Protein AF-A0A537YHU8-F1 (afdb_monomer_lite)

Foldseek 3Di:
DDDDDDDDPPDPADWDWDAAPVGDTDIDRPLQVLVQVLLVLLVWAWDDWDLQDSVLQKTKTKTQDPVSVVSLCVLQLPDDPDPPGVNVLAVPDPVPDDPDDDNPDAFHKDKDKDKDWDFPPPVPPDPPTPTDIGIIMMIMGGSVCSVVSSVSSNVVSVVVD

Structure (mmCIF, N/CA/C/O backbone):
data_AF-A0A537YHU8-F1
#
_entry.id   AF-A0A537YHU8-F1
#
loop_
_atom_site.group_PDB
_atom_site.id
_atom_site.type_symbol
_atom_site.label_atom_id
_atom_site.label_alt_id
_atom_site.label_comp_id
_atom_site.label_asym_id
_atom_site.label_entity_id
_atom_site.label_seq_id
_atom_site.pdbx_PDB_ins_code
_atom_site.Cartn_x
_atom_site.Cartn_y
_atom_site.Cartn_z
_atom_site.occupancy
_atom_site.B_iso_or_equiv
_atom_site.auth_seq_id
_atom_site.auth_comp_id
_atom_site.auth_asym_id
_atom_site.auth_atom_id
_atom_site.pdbx_PDB_model_num
ATOM 1 N N . MET A 1 1 ? 36.959 7.306 20.908 1.00 32.56 1 MET A N 1
ATOM 2 C CA . MET A 1 1 ? 36.884 6.469 19.691 1.00 32.56 1 MET A CA 1
ATOM 3 C C . MET A 1 1 ? 35.423 6.513 19.282 1.00 32.56 1 MET A C 1
ATOM 5 O O . MET A 1 1 ? 34.598 6.208 20.125 1.00 32.56 1 MET A O 1
ATOM 9 N N . GLY A 1 2 ? 35.127 7.135 18.140 1.00 32.41 2 GLY A N 1
ATOM 10 C CA . GLY A 1 2 ? 33.893 7.902 17.928 1.00 32.41 2 GLY A CA 1
ATOM 11 C C . GLY A 1 2 ? 32.592 7.104 17.902 1.00 32.41 2 GLY A C 1
ATOM 12 O O . GLY A 1 2 ? 32.464 6.151 17.134 1.00 32.41 2 GLY A O 1
ATOM 13 N N . ASP A 1 3 ? 31.630 7.590 18.688 1.00 34.56 3 ASP A N 1
ATOM 14 C CA . ASP A 1 3 ? 30.202 7.338 18.530 1.00 34.56 3 ASP A CA 1
ATOM 15 C C . ASP A 1 3 ? 29.781 7.714 17.108 1.00 34.56 3 ASP A C 1
ATOM 17 O O . ASP A 1 3 ? 29.819 8.882 16.714 1.00 34.56 3 ASP A O 1
ATOM 21 N N . ARG A 1 4 ? 29.392 6.714 16.315 1.00 27.56 4 ARG A N 1
ATOM 22 C CA . ARG A 1 4 ? 28.593 6.953 15.114 1.00 27.56 4 ARG A CA 1
ATOM 23 C C . ARG A 1 4 ? 27.128 6.919 15.550 1.00 27.56 4 ARG A C 1
ATOM 25 O O . ARG A 1 4 ? 26.711 5.896 16.094 1.00 27.56 4 ARG A O 1
ATOM 32 N N . PRO A 1 5 ? 26.350 7.993 15.352 1.00 32.03 5 PRO A N 1
ATOM 33 C CA . PRO A 1 5 ? 24.929 7.958 15.648 1.00 32.03 5 PRO A CA 1
ATOM 34 C C . PRO A 1 5 ? 24.252 6.988 14.675 1.00 32.03 5 PRO A C 1
ATOM 36 O O . PRO A 1 5 ? 24.401 7.096 13.458 1.00 32.03 5 PRO A O 1
ATOM 39 N N . TRP A 1 6 ? 23.543 6.012 15.234 1.00 26.08 6 TRP A N 1
ATOM 40 C CA . TRP A 1 6 ? 22.623 5.147 14.508 1.00 26.08 6 TRP A CA 1
ATOM 41 C C . TRP A 1 6 ? 21.535 6.025 13.877 1.00 26.08 6 TRP A C 1
ATOM 43 O O . TRP A 1 6 ? 20.990 6.881 14.566 1.00 26.08 6 TRP A O 1
ATOM 53 N N . CYS A 1 7 ? 21.298 5.835 12.575 1.00 28.30 7 CYS A N 1
ATOM 54 C CA . CYS A 1 7 ? 20.225 6.396 11.746 1.00 28.30 7 CYS A CA 1
ATOM 55 C C . CYS A 1 7 ? 19.531 7.655 12.290 1.00 28.30 7 CYS A C 1
ATOM 57 O O . CYS A 1 7 ? 18.607 7.585 13.099 1.00 28.30 7 CYS A O 1
ATOM 59 N N . VAL A 1 8 ? 19.915 8.818 11.765 1.00 28.62 8 VAL A N 1
ATOM 60 C CA . VAL A 1 8 ? 19.121 10.037 11.924 1.00 28.62 8 VAL A CA 1
ATOM 61 C C . VAL A 1 8 ? 17.809 9.849 11.142 1.00 28.62 8 VAL A C 1
ATO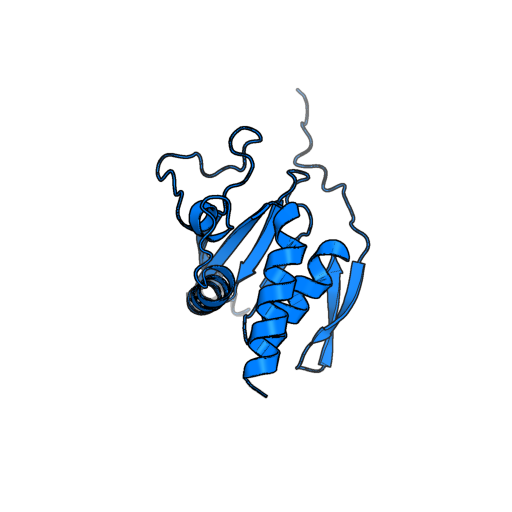M 63 O O . VAL A 1 8 ? 17.783 10.032 9.929 1.00 28.62 8 VAL A O 1
ATOM 66 N N . MET A 1 9 ? 16.722 9.460 11.822 1.00 36.69 9 MET A N 1
ATOM 67 C CA . MET A 1 9 ? 15.351 9.590 11.310 1.00 36.69 9 MET A CA 1
ATOM 68 C C . MET A 1 9 ? 15.065 11.083 11.096 1.00 36.69 9 MET A C 1
ATOM 70 O O . MET A 1 9 ? 14.754 11.780 12.058 1.00 36.69 9 MET A O 1
ATOM 74 N N . ASN A 1 10 ? 15.239 11.604 9.879 1.00 38.06 10 ASN A N 1
ATOM 75 C CA . ASN A 1 10 ? 15.107 13.046 9.626 1.00 38.06 10 ASN A CA 1
ATOM 76 C C . ASN A 1 10 ? 14.403 13.415 8.319 1.00 38.06 10 ASN A C 1
ATOM 78 O O . ASN A 1 10 ? 14.694 14.461 7.745 1.00 38.06 10 ASN A O 1
ATOM 82 N N . GLN A 1 11 ? 13.431 12.625 7.876 1.00 52.72 11 GLN A N 1
ATOM 83 C CA . GL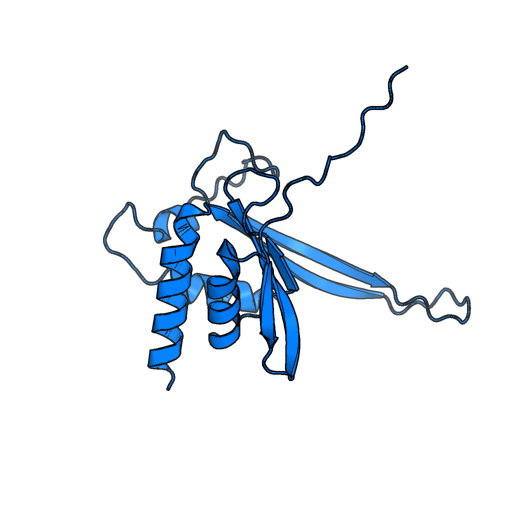N A 1 11 ? 12.384 13.176 7.021 1.00 52.72 11 GLN A CA 1
ATOM 84 C C . GLN A 1 11 ? 11.043 12.912 7.694 1.00 52.72 11 GLN A C 1
ATOM 86 O O . GLN A 1 11 ? 10.502 11.816 7.656 1.00 52.72 11 GLN A O 1
ATOM 91 N N . ARG A 1 12 ? 10.560 13.923 8.427 1.00 63.69 12 ARG A N 1
ATOM 92 C CA . ARG A 1 12 ? 9.142 13.992 8.775 1.00 63.69 12 ARG A CA 1
ATOM 93 C C . ARG A 1 12 ? 8.429 14.442 7.512 1.00 63.69 12 ARG A C 1
ATOM 95 O O . ARG A 1 12 ? 8.504 15.619 7.160 1.00 63.69 12 ARG A O 1
ATOM 102 N N . HIS A 1 13 ? 7.801 13.500 6.832 1.00 73.62 13 HIS A N 1
ATOM 103 C CA . HIS A 1 13 ? 6.886 13.790 5.744 1.00 73.62 13 HIS A CA 1
ATOM 104 C C . HIS A 1 13 ? 5.680 14.578 6.281 1.00 73.62 13 HIS A C 1
ATOM 106 O O . HIS A 1 13 ? 5.305 14.402 7.448 1.00 73.62 13 HIS A O 1
ATOM 112 N N . PRO A 1 14 ? 5.078 15.485 5.492 1.00 87.56 14 PRO A N 1
ATOM 113 C CA . PRO A 1 14 ? 3.767 16.028 5.819 1.00 87.56 14 PRO A CA 1
ATOM 114 C C . PRO A 1 14 ? 2.781 14.878 6.031 1.00 87.56 14 PRO A C 1
ATOM 116 O O . PRO A 1 14 ? 2.746 13.948 5.229 1.00 87.56 14 PRO A O 1
ATOM 119 N N . THR A 1 15 ? 1.984 14.939 7.096 1.00 89.12 15 THR A N 1
ATOM 120 C CA . THR A 1 15 ? 0.981 13.914 7.389 1.00 89.12 15 THR A CA 1
ATOM 121 C C . THR A 1 15 ? -0.426 14.400 7.065 1.00 89.12 15 THR A C 1
ATOM 123 O O . THR A 1 15 ? -0.738 15.592 7.125 1.00 89.12 15 THR A O 1
ATOM 126 N N . ARG A 1 16 ? -1.300 13.451 6.733 1.00 89.06 16 ARG A N 1
ATOM 127 C CA . ARG A 1 16 ? -2.743 13.627 6.591 1.00 89.06 16 ARG A CA 1
ATOM 128 C C . ARG A 1 16 ? -3.442 12.722 7.596 1.00 89.06 16 ARG A C 1
ATOM 130 O O . ARG A 1 16 ? -3.207 11.516 7.614 1.00 89.06 16 ARG A O 1
ATOM 137 N N . THR A 1 17 ? -4.333 13.296 8.396 1.00 91.25 17 THR A N 1
ATOM 138 C CA . THR A 1 17 ? -5.231 12.522 9.258 1.00 91.25 17 THR A CA 1
ATOM 139 C C . THR A 1 17 ? -6.401 11.991 8.438 1.00 91.25 17 THR A C 1
ATOM 141 O O . THR A 1 17 ? -7.046 12.740 7.698 1.00 91.25 17 THR A O 1
ATOM 144 N N . VAL A 1 18 ? -6.677 10.700 8.571 1.00 86.75 18 VAL A N 1
ATOM 145 C CA . VAL A 1 18 ? -7.825 10.013 7.970 1.00 86.75 18 VAL A CA 1
ATOM 146 C C . VAL A 1 18 ? -8.575 9.233 9.045 1.00 86.75 18 VAL A C 1
ATOM 148 O O . VAL A 1 18 ? -8.022 8.941 10.103 1.00 86.75 18 VAL A O 1
ATOM 151 N N . THR A 1 19 ? -9.831 8.887 8.781 1.00 86.12 19 THR A N 1
ATOM 152 C CA . THR A 1 19 ? -10.621 8.021 9.661 1.00 86.12 19 THR A CA 1
ATOM 153 C C . THR A 1 19 ? -10.752 6.646 9.018 1.00 86.12 19 THR A C 1
ATOM 155 O O . THR A 1 19 ? -11.180 6.555 7.869 1.00 86.12 19 THR A O 1
ATOM 158 N N . ASP A 1 20 ? -10.378 5.587 9.736 1.00 82.25 20 ASP A N 1
ATOM 159 C CA . ASP A 1 20 ? -10.529 4.212 9.251 1.00 82.25 20 ASP A CA 1
ATOM 160 C C . ASP A 1 20 ? -11.998 3.735 9.306 1.00 82.25 20 ASP A C 1
ATOM 162 O O . ASP A 1 20 ? -12.875 4.380 9.889 1.00 82.25 20 ASP A O 1
ATOM 166 N N . ALA A 1 21 ? -12.283 2.558 8.740 1.00 76.06 21 ALA A N 1
ATOM 167 C CA . ALA A 1 21 ? -13.630 1.972 8.738 1.00 76.06 21 ALA A CA 1
ATOM 168 C C . ALA A 1 21 ? -14.192 1.669 10.146 1.00 76.06 21 ALA A C 1
ATOM 170 O O . ALA A 1 21 ? -15.385 1.404 10.302 1.00 76.06 21 ALA A O 1
ATOM 171 N N . ARG A 1 22 ? -13.344 1.682 11.182 1.00 77.75 22 ARG A N 1
ATOM 172 C CA . ARG A 1 22 ? -13.717 1.460 12.584 1.00 77.75 22 ARG A CA 1
ATOM 173 C C . ARG A 1 22 ? -13.919 2.778 13.342 1.00 77.75 22 ARG A C 1
ATOM 175 O O . ARG A 1 22 ? -14.301 2.734 14.512 1.00 77.75 22 ARG A O 1
ATOM 182 N N . GLY A 1 23 ? -13.707 3.924 12.694 1.00 81.06 23 GLY A N 1
ATOM 183 C CA . GLY A 1 23 ? -13.868 5.253 13.275 1.00 81.06 23 GLY A CA 1
ATOM 184 C C . GLY A 1 23 ? -12.636 5.781 14.012 1.00 81.06 23 GLY A C 1
ATOM 185 O O . GLY A 1 23 ? -12.764 6.760 14.744 1.00 81.06 23 GLY A O 1
ATOM 186 N N . TYR A 1 24 ? -11.464 5.156 13.865 1.00 82.19 24 TYR A N 1
ATOM 187 C CA . TYR A 1 24 ? -10.224 5.644 14.473 1.00 82.19 24 TYR A CA 1
ATOM 188 C C . TYR A 1 24 ? -9.525 6.655 13.569 1.00 82.19 24 TYR A C 1
ATOM 190 O O . TYR A 1 24 ? -9.447 6.467 12.357 1.00 82.19 24 TYR A O 1
ATOM 198 N N . GLU A 1 25 ? -8.978 7.709 14.173 1.00 87.44 25 GLU A N 1
ATOM 199 C CA . GLU A 1 25 ? -8.088 8.640 13.484 1.00 87.44 25 GLU A CA 1
ATOM 200 C C . GLU A 1 25 ? -6.699 8.017 13.313 1.00 87.44 25 GLU A C 1
ATOM 202 O O . GLU A 1 25 ? -6.101 7.518 14.269 1.00 87.44 25 GLU A O 1
ATOM 207 N N . VAL A 1 26 ? -6.193 8.055 12.084 1.00 86.94 26 VAL A N 1
ATOM 208 C CA . VAL A 1 26 ? -4.883 7.534 11.690 1.00 86.94 26 VAL A CA 1
ATOM 209 C C . VAL A 1 26 ? -4.129 8.639 10.958 1.00 86.94 26 VAL A C 1
ATOM 211 O O . VAL A 1 26 ? -4.677 9.280 10.063 1.00 86.94 26 VAL A O 1
ATOM 214 N N . GLU A 1 27 ? -2.872 8.871 11.328 1.00 90.88 27 GLU A N 1
ATOM 215 C CA . GLU A 1 27 ? -1.975 9.771 10.599 1.00 90.88 27 GLU A CA 1
ATOM 216 C C . GLU A 1 27 ? -1.180 8.982 9.555 1.00 90.88 27 GLU A C 1
ATOM 218 O O . GLU A 1 27 ? -0.529 7.991 9.886 1.00 90.88 27 GLU A O 1
ATOM 223 N N . LEU A 1 28 ? -1.230 9.426 8.300 1.00 88.25 28 LEU A N 1
ATOM 224 C CA . LEU A 1 28 ? -0.519 8.823 7.171 1.00 88.25 28 LEU A CA 1
ATOM 225 C C . LEU A 1 28 ? 0.397 9.852 6.511 1.00 88.25 28 LEU A C 1
ATOM 227 O O . LEU A 1 28 ? 0.049 11.031 6.471 1.00 88.25 28 LEU A O 1
ATOM 231 N N . ASP A 1 29 ? 1.517 9.413 5.935 1.00 92.25 29 ASP A N 1
ATOM 232 C CA . ASP A 1 29 ? 2.333 10.262 5.057 1.00 92.25 29 ASP A CA 1
ATOM 233 C C . ASP A 1 29 ? 1.474 10.740 3.871 1.00 92.25 29 ASP A C 1
ATOM 235 O O . ASP A 1 29 ? 0.778 9.949 3.225 1.00 92.25 29 ASP A O 1
ATOM 239 N N . GLN A 1 30 ? 1.478 12.045 3.593 1.00 92.19 30 GLN A N 1
ATOM 240 C CA . GLN A 1 30 ? 0.551 12.663 2.644 1.00 92.19 30 GLN A CA 1
ATOM 241 C C . GLN A 1 30 ? 0.679 12.078 1.229 1.00 92.19 30 GLN A C 1
ATOM 243 O O . GLN A 1 30 ? -0.341 11.908 0.562 1.00 92.19 30 GLN A O 1
ATOM 248 N N . GLY A 1 31 ? 1.891 11.759 0.772 1.00 90.56 31 GLY A N 1
ATOM 249 C CA . GLY A 1 31 ? 2.163 11.232 -0.564 1.00 90.56 31 GLY A CA 1
ATOM 250 C C . GLY A 1 31 ? 1.771 9.768 -0.764 1.00 90.56 31 GLY A C 1
ATOM 251 O O . GLY A 1 31 ? 1.629 9.342 -1.908 1.00 90.56 31 GLY A O 1
ATOM 252 N N . ILE A 1 32 ? 1.541 9.007 0.313 1.00 92.56 32 ILE A N 1
ATOM 253 C CA . ILE A 1 32 ? 1.064 7.613 0.245 1.00 92.56 32 ILE A CA 1
ATOM 254 C C . ILE A 1 32 ? -0.370 7.445 0.773 1.00 92.56 32 ILE A C 1
ATOM 256 O O . ILE A 1 32 ? -0.949 6.368 0.652 1.00 92.56 32 ILE A O 1
ATOM 260 N N . ALA A 1 33 ? -0.970 8.495 1.341 1.00 93.44 33 ALA A N 1
ATOM 261 C CA . ALA A 1 33 ? -2.279 8.417 1.984 1.00 93.44 33 ALA A CA 1
ATOM 262 C C . ALA A 1 33 ? -3.377 7.883 1.048 1.00 93.44 33 ALA A C 1
ATOM 264 O O . ALA A 1 33 ? -4.112 6.980 1.438 1.00 93.44 33 ALA A O 1
ATOM 265 N N . ASP A 1 34 ? -3.466 8.384 -0.188 1.00 94.94 34 ASP A N 1
ATOM 266 C CA . ASP A 1 34 ? -4.499 7.941 -1.137 1.00 94.94 34 ASP A CA 1
ATOM 267 C C . ASP A 1 34 ? -4.309 6.474 -1.557 1.00 94.94 34 ASP A C 1
ATOM 269 O O . ASP A 1 34 ? -5.287 5.744 -1.700 1.00 94.94 34 ASP A O 1
ATOM 273 N N . LEU A 1 35 ? -3.061 6.002 -1.652 1.00 94.69 35 LEU A N 1
ATOM 274 C CA . LEU A 1 35 ? -2.767 4.588 -1.879 1.00 94.69 35 LEU A CA 1
ATOM 275 C C . LEU A 1 35 ? -3.246 3.716 -0.713 1.00 94.69 35 LEU A C 1
ATOM 277 O O . LEU A 1 35 ? -3.821 2.649 -0.928 1.00 94.69 35 LEU A O 1
ATOM 281 N N . VAL A 1 36 ? -2.987 4.144 0.525 1.00 94.44 36 VAL A N 1
ATOM 282 C CA . VAL A 1 36 ? -3.397 3.401 1.724 1.00 94.44 36 VAL A CA 1
ATOM 283 C C . VAL A 1 36 ? -4.921 3.332 1.817 1.00 94.44 36 VAL A C 1
ATOM 285 O O . VAL A 1 36 ? -5.460 2.263 2.096 1.00 94.44 36 VAL A O 1
ATOM 288 N N . LEU A 1 37 ? -5.615 4.433 1.520 1.00 93.38 37 LEU A N 1
ATOM 289 C CA . LEU A 1 37 ? -7.077 4.457 1.456 1.00 93.38 37 LEU A CA 1
ATOM 290 C C . LEU A 1 37 ? -7.606 3.515 0.365 1.00 93.38 37 LEU A C 1
ATOM 292 O O . LEU A 1 37 ? -8.466 2.687 0.649 1.00 93.38 37 LEU A O 1
ATOM 296 N N . ALA A 1 38 ? -7.028 3.553 -0.840 1.00 93.19 38 ALA A N 1
ATOM 297 C CA . ALA A 1 38 ? -7.412 2.652 -1.927 1.00 93.19 38 ALA A CA 1
ATOM 298 C C . ALA A 1 38 ? -7.158 1.170 -1.585 1.00 93.19 38 ALA A C 1
ATOM 300 O O . ALA A 1 38 ? -7.933 0.296 -1.975 1.00 93.19 38 ALA A O 1
ATOM 301 N N . CYS A 1 39 ? -6.104 0.865 -0.816 1.00 93.19 39 CYS A N 1
ATOM 302 C CA . CYS A 1 39 ? -5.903 -0.473 -0.255 1.00 93.19 39 CYS A CA 1
ATOM 303 C C . CYS A 1 39 ? -7.065 -0.867 0.668 1.00 93.19 39 CYS A C 1
ATOM 305 O O . CYS A 1 39 ? -7.617 -1.957 0.519 1.00 93.19 39 CYS A O 1
ATOM 307 N N . TRP A 1 40 ? -7.453 0.002 1.603 1.00 93.31 40 TRP A N 1
ATOM 308 C CA . TRP A 1 40 ? -8.536 -0.286 2.548 1.00 93.31 40 TRP A CA 1
ATOM 309 C C . TRP A 1 40 ? -9.877 -0.502 1.845 1.00 93.31 40 TRP A C 1
ATOM 311 O O . TRP A 1 40 ? -10.567 -1.474 2.159 1.00 93.31 40 TRP A O 1
ATOM 321 N N . ASP A 1 41 ? -10.200 0.325 0.850 1.00 91.12 41 ASP A N 1
ATOM 322 C CA . ASP A 1 41 ? -11.413 0.181 0.034 1.00 91.12 41 ASP A CA 1
ATOM 323 C C . ASP A 1 41 ? -11.423 -1.140 -0.758 1.00 91.12 41 ASP A C 1
ATOM 325 O O . ASP A 1 41 ? -12.474 -1.745 -0.976 1.00 91.12 41 ASP A O 1
ATOM 329 N N . ALA A 1 42 ? -10.245 -1.648 -1.132 1.00 88.88 42 ALA A N 1
ATOM 330 C CA . ALA A 1 42 ? -10.071 -2.938 -1.797 1.00 88.88 42 ALA A CA 1
ATOM 331 C C . ALA A 1 42 ? -10.007 -4.151 -0.837 1.00 88.88 42 ALA A C 1
ATOM 333 O O . ALA A 1 42 ? -9.703 -5.262 -1.290 1.00 88.88 42 ALA A O 1
ATOM 334 N N . ASP A 1 43 ? -10.293 -3.969 0.461 1.00 91.38 43 ASP A N 1
ATOM 335 C CA . ASP A 1 43 ? -10.137 -4.973 1.530 1.00 91.38 43 ASP A CA 1
ATOM 336 C C . ASP A 1 43 ? -8.689 -5.500 1.641 1.00 91.38 43 ASP A C 1
ATOM 338 O O . ASP A 1 43 ? -8.437 -6.691 1.839 1.00 91.38 43 ASP A O 1
ATOM 342 N N . ILE A 1 44 ? -7.706 -4.613 1.472 1.00 93.00 44 ILE A N 1
ATOM 343 C CA . ILE A 1 44 ? -6.277 -4.890 1.659 1.00 93.00 44 ILE A CA 1
ATOM 344 C C . ILE A 1 44 ? -5.828 -4.205 2.946 1.00 93.00 44 ILE A C 1
ATOM 346 O O . ILE A 1 44 ? -5.791 -2.978 3.054 1.00 93.00 44 ILE A O 1
ATOM 350 N N . ARG A 1 45 ? -5.465 -5.007 3.947 1.00 91.88 45 ARG A N 1
ATOM 351 C CA . ARG A 1 45 ? -5.114 -4.495 5.278 1.00 91.88 45 ARG A CA 1
ATOM 352 C C . ARG A 1 45 ? -3.642 -4.104 5.352 1.00 91.88 45 ARG A C 1
ATOM 354 O O . ARG A 1 45 ? -2.760 -4.954 5.205 1.00 91.88 45 ARG A O 1
ATOM 361 N N . THR A 1 46 ? -3.389 -2.840 5.670 1.00 92.19 46 THR A N 1
ATOM 362 C CA . THR A 1 46 ? -2.051 -2.295 5.938 1.00 92.19 46 THR A CA 1
ATOM 363 C C . THR A 1 46 ? -1.822 -2.143 7.448 1.00 92.19 46 THR A C 1
ATOM 365 O O . THR A 1 46 ? -2.748 -1.867 8.207 1.00 92.19 46 THR A O 1
ATOM 368 N N . LEU A 1 47 ? -0.588 -2.375 7.898 1.00 88.69 47 LEU A N 1
ATOM 369 C CA . LEU A 1 47 ? -0.158 -2.277 9.299 1.00 88.69 47 LEU A CA 1
ATOM 370 C C . LEU A 1 47 ? 0.816 -1.118 9.523 1.00 88.69 47 LEU A C 1
ATOM 372 O O . LEU A 1 47 ? 0.762 -0.453 10.552 1.00 88.69 47 LEU A O 1
ATOM 376 N N . GLN A 1 48 ? 1.729 -0.906 8.575 1.00 87.94 48 GLN A N 1
ATOM 377 C CA . GLN A 1 48 ? 2.696 0.190 8.562 1.00 87.94 48 GLN A CA 1
ATOM 378 C C . GLN A 1 48 ? 2.900 0.645 7.119 1.00 87.94 48 GLN A C 1
ATOM 380 O O . GLN A 1 48 ? 2.773 -0.159 6.193 1.00 87.94 48 GLN A O 1
ATOM 385 N N . CYS A 1 49 ? 3.218 1.919 6.928 1.00 89.38 49 CYS A N 1
ATOM 386 C CA . CYS A 1 49 ? 3.498 2.482 5.615 1.00 89.38 49 CYS A CA 1
ATOM 387 C C . CYS A 1 49 ? 4.478 3.655 5.713 1.00 89.38 49 CYS A C 1
ATOM 389 O O . CYS A 1 49 ? 4.542 4.315 6.750 1.00 89.38 49 CYS A O 1
ATOM 391 N N . CYS A 1 50 ? 5.220 3.918 4.639 1.00 89.69 50 CYS A N 1
ATOM 392 C CA . CYS A 1 50 ? 6.083 5.091 4.500 1.00 89.69 50 CYS A CA 1
ATOM 393 C C . CYS A 1 50 ? 6.139 5.528 3.031 1.00 89.69 50 CYS A C 1
ATOM 395 O O . CYS A 1 50 ? 6.246 4.669 2.150 1.00 89.69 50 CYS A O 1
ATOM 397 N N . GLU A 1 51 ? 6.062 6.838 2.771 1.00 87.81 51 GLU A N 1
ATOM 398 C CA . GLU A 1 51 ? 6.117 7.368 1.398 1.00 87.81 51 GLU A CA 1
ATOM 399 C C . GLU A 1 51 ? 7.521 7.336 0.783 1.00 87.81 51 GLU A C 1
ATOM 401 O O . GLU A 1 51 ? 7.635 7.190 -0.427 1.00 87.81 51 GLU A O 1
ATOM 406 N N . ASP A 1 52 ? 8.578 7.431 1.593 1.00 84.38 52 ASP A N 1
ATOM 407 C CA . ASP A 1 52 ? 9.967 7.359 1.133 1.00 84.38 52 ASP A CA 1
ATOM 408 C C . ASP A 1 52 ? 10.833 6.595 2.141 1.00 84.38 52 ASP A C 1
ATOM 410 O O . ASP A 1 52 ? 11.451 7.143 3.062 1.00 84.38 52 ASP A O 1
ATOM 414 N N . TYR A 1 53 ? 10.841 5.276 1.983 1.00 78.69 53 TYR A N 1
ATOM 415 C CA . TYR A 1 53 ? 11.529 4.355 2.866 1.00 78.69 53 TYR A CA 1
ATOM 416 C C . TYR A 1 53 ? 13.044 4.602 2.834 1.00 78.69 53 TYR A C 1
ATOM 418 O O . TYR A 1 53 ? 13.736 4.274 1.872 1.00 78.69 53 TYR A O 1
ATOM 426 N N . HIS A 1 54 ? 13.553 5.194 3.919 1.00 74.31 54 HIS A N 1
ATOM 427 C CA . HIS A 1 54 ? 14.952 5.609 4.112 1.00 74.31 54 HIS A CA 1
ATOM 428 C C . HIS A 1 54 ? 15.484 6.646 3.108 1.00 74.31 54 HIS A C 1
ATOM 430 O O . HIS A 1 54 ? 16.701 6.776 2.971 1.00 74.31 54 HIS A O 1
ATOM 436 N N . GLY A 1 55 ? 14.617 7.413 2.438 1.00 75.19 55 GLY A N 1
ATOM 437 C CA . GLY A 1 55 ? 15.067 8.412 1.460 1.00 75.19 55 GLY A CA 1
ATOM 438 C C . GLY A 1 55 ? 15.570 7.799 0.148 1.00 75.19 55 GLY A C 1
ATOM 439 O O . GLY A 1 55 ? 16.473 8.351 -0.486 1.00 75.19 55 GLY A O 1
ATOM 440 N N . LEU A 1 56 ? 15.088 6.602 -0.197 1.00 77.62 56 LEU A N 1
ATOM 441 C CA . LEU A 1 56 ? 15.584 5.793 -1.313 1.00 77.62 56 LEU A CA 1
ATOM 442 C C . LEU A 1 56 ? 14.712 5.902 -2.570 1.00 77.62 56 LEU A C 1
ATOM 444 O O . LEU A 1 56 ? 15.043 5.286 -3.582 1.00 77.62 56 LEU A O 1
ATOM 448 N N . GLY A 1 57 ? 13.619 6.667 -2.530 1.00 84.81 57 GLY A N 1
ATOM 449 C CA . GLY A 1 57 ? 12.651 6.747 -3.624 1.00 84.81 57 GLY A CA 1
ATOM 450 C C . GLY A 1 57 ? 11.756 5.511 -3.712 1.00 84.81 57 GLY A C 1
ATOM 451 O O . GLY A 1 57 ? 11.295 5.162 -4.799 1.00 84.81 57 GLY A O 1
ATOM 452 N N . TYR A 1 58 ? 11.513 4.847 -2.577 1.00 87.38 58 TYR A N 1
ATOM 453 C CA . TYR A 1 58 ? 10.657 3.664 -2.484 1.00 87.38 58 TYR A CA 1
ATOM 454 C C . TYR A 1 58 ? 9.503 3.889 -1.512 1.00 87.38 58 TYR A C 1
ATOM 456 O O . TYR A 1 58 ? 9.717 4.235 -0.353 1.00 87.38 58 TYR A O 1
ATOM 464 N N . ALA A 1 59 ? 8.289 3.611 -1.968 1.00 90.75 59 ALA A N 1
ATOM 465 C CA . ALA A 1 59 ? 7.148 3.411 -1.097 1.00 90.75 59 ALA A CA 1
ATOM 466 C C . ALA A 1 59 ? 7.305 2.081 -0.352 1.00 90.75 59 ALA A C 1
ATOM 468 O O . ALA A 1 59 ? 7.778 1.089 -0.917 1.00 90.75 59 ALA A O 1
ATOM 469 N N . TRP A 1 60 ? 6.873 2.046 0.905 1.00 92.06 60 TRP A N 1
ATOM 470 C CA . TRP A 1 60 ? 6.892 0.839 1.725 1.00 92.06 60 TRP A CA 1
ATOM 471 C C . TRP A 1 60 ? 5.533 0.597 2.369 1.00 92.06 60 TRP A C 1
ATOM 473 O O . TRP A 1 60 ? 4.954 1.506 2.963 1.00 92.06 60 TRP A O 1
ATOM 483 N N . LEU A 1 61 ? 5.045 -0.640 2.273 1.00 92.69 61 LEU A N 1
ATOM 484 C CA . LEU A 1 61 ? 3.828 -1.122 2.918 1.00 92.69 61 LEU A CA 1
ATOM 485 C C . LEU A 1 61 ? 4.129 -2.401 3.700 1.00 92.69 61 LEU A C 1
ATOM 487 O O . LEU A 1 61 ? 4.749 -3.328 3.185 1.00 92.69 61 LEU A O 1
ATOM 491 N N . VAL A 1 62 ? 3.611 -2.500 4.919 1.00 91.88 62 VAL A N 1
ATOM 492 C CA . VAL A 1 62 ? 3.507 -3.763 5.654 1.00 91.88 62 VAL A CA 1
ATOM 493 C C . VAL A 1 62 ? 2.057 -4.212 5.612 1.00 91.88 62 VAL A C 1
ATOM 495 O O . VAL A 1 62 ? 1.183 -3.539 6.151 1.00 91.88 62 VAL A O 1
ATOM 498 N N . LEU A 1 63 ? 1.796 -5.350 4.981 1.00 92.94 63 LEU A N 1
ATOM 499 C CA . LEU A 1 63 ? 0.474 -5.946 4.841 1.00 92.94 63 LEU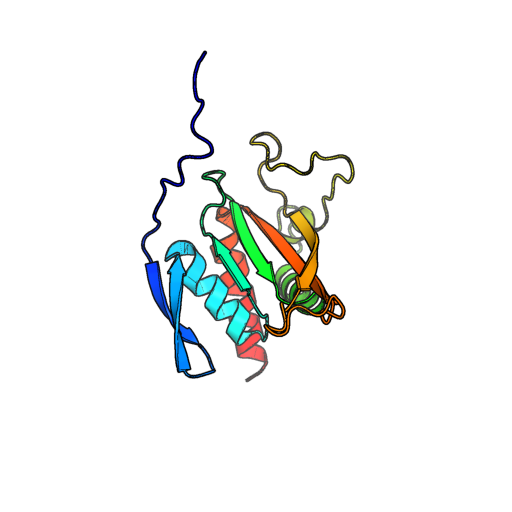 A CA 1
ATOM 500 C C . LEU A 1 63 ? 0.219 -6.973 5.942 1.00 92.94 63 LEU A C 1
ATOM 502 O O . LEU A 1 63 ? 1.121 -7.713 6.347 1.00 92.94 63 LEU A O 1
ATOM 506 N N . ALA A 1 64 ? -1.029 -7.044 6.402 1.00 90.62 64 ALA A N 1
ATOM 507 C CA . ALA A 1 64 ? -1.402 -7.864 7.550 1.00 90.62 64 ALA A CA 1
ATOM 508 C C . ALA A 1 64 ? -1.334 -9.377 7.294 1.00 90.62 64 ALA A C 1
ATOM 510 O O . ALA A 1 64 ? -1.225 -10.143 8.250 1.00 90.62 64 ALA A O 1
ATOM 511 N N . ALA A 1 65 ? -1.428 -9.822 6.037 1.00 90.06 65 ALA A N 1
ATOM 512 C CA . ALA A 1 65 ? -1.316 -11.229 5.671 1.00 90.06 65 ALA A CA 1
ATOM 513 C C . ALA A 1 65 ? -0.841 -11.432 4.218 1.00 90.06 65 ALA A C 1
ATOM 515 O O . ALA A 1 65 ? -1.045 -10.566 3.368 1.00 90.06 65 ALA A O 1
ATOM 516 N N . PRO A 1 66 ? -0.317 -12.624 3.871 1.00 91.38 66 PRO A N 1
ATOM 517 C CA . PRO A 1 66 ? -0.018 -12.988 2.481 1.00 91.38 66 PRO A CA 1
ATOM 518 C C . PRO A 1 66 ? -1.210 -12.881 1.519 1.00 91.38 66 PRO A C 1
ATOM 520 O O . PRO A 1 66 ? -1.030 -12.594 0.339 1.00 91.38 66 PRO A O 1
ATOM 523 N N . ALA A 1 67 ? -2.435 -13.072 2.016 1.00 92.50 67 ALA A N 1
ATOM 524 C CA . ALA A 1 67 ? -3.647 -12.895 1.218 1.00 92.50 67 ALA A CA 1
ATOM 525 C C . ALA A 1 67 ? -3.853 -11.436 0.767 1.00 92.50 67 ALA A C 1
ATOM 527 O O . ALA A 1 67 ? -4.348 -11.207 -0.334 1.00 92.50 67 ALA A O 1
ATOM 528 N N . ASP A 1 68 ? -3.440 -10.462 1.585 1.00 93.44 68 ASP A N 1
ATOM 529 C CA . ASP A 1 68 ? -3.496 -9.038 1.246 1.00 93.44 68 ASP A CA 1
ATOM 530 C C . ASP A 1 68 ? -2.509 -8.721 0.098 1.00 93.44 68 ASP A C 1
ATOM 532 O O . ASP A 1 68 ? -2.871 -8.011 -0.840 1.00 93.44 68 ASP A O 1
ATOM 536 N N . LEU A 1 69 ? -1.311 -9.334 0.091 1.00 92.38 69 LEU A N 1
ATOM 537 C CA . LEU A 1 69 ? -0.372 -9.235 -1.040 1.00 92.38 69 LEU A CA 1
ATOM 538 C C . LEU A 1 69 ? -0.975 -9.823 -2.320 1.00 92.38 69 LEU A C 1
ATOM 540 O O . LEU A 1 69 ? -0.901 -9.202 -3.375 1.00 92.38 69 LEU A O 1
ATOM 544 N N . ALA A 1 70 ? -1.576 -11.012 -2.242 1.00 91.12 70 ALA A N 1
ATOM 545 C CA . ALA A 1 70 ? -2.169 -11.652 -3.414 1.00 91.12 70 ALA A CA 1
ATOM 546 C C . ALA A 1 70 ? -3.271 -10.785 -4.050 1.00 91.12 70 ALA A C 1
ATOM 548 O O . ALA A 1 70 ? -3.348 -10.695 -5.273 1.00 91.12 70 ALA A O 1
ATOM 549 N N . ARG A 1 71 ? -4.090 -10.110 -3.230 1.00 91.56 71 ARG A N 1
ATOM 550 C CA . ARG A 1 71 ? -5.108 -9.154 -3.697 1.00 91.56 71 ARG A CA 1
ATOM 551 C C . ARG A 1 71 ? -4.483 -7.937 -4.368 1.00 91.56 71 ARG A C 1
ATOM 553 O O . ARG A 1 71 ? -4.922 -7.575 -5.455 1.00 91.56 71 ARG A O 1
ATOM 560 N N . LEU A 1 72 ? -3.457 -7.348 -3.749 1.00 91.25 72 LEU A N 1
ATOM 561 C CA . LEU A 1 72 ? -2.717 -6.227 -4.329 1.00 91.25 72 LEU A CA 1
ATOM 562 C C . LEU A 1 72 ? -2.170 -6.608 -5.708 1.00 91.25 72 LEU A C 1
ATOM 564 O O . LEU A 1 72 ? -2.472 -5.941 -6.694 1.00 91.25 72 LEU A O 1
ATOM 568 N N . LEU A 1 73 ? -1.436 -7.722 -5.784 1.00 89.19 73 LEU A N 1
ATOM 569 C CA . LEU A 1 73 ? -0.842 -8.212 -7.025 1.00 89.19 73 LEU A CA 1
ATOM 570 C C . LEU A 1 73 ? -1.895 -8.516 -8.084 1.00 89.19 73 LEU A C 1
ATOM 572 O O . LEU A 1 73 ? -1.693 -8.146 -9.231 1.00 89.19 73 LEU A O 1
ATOM 576 N N . ALA A 1 74 ? -3.027 -9.126 -7.730 1.00 87.44 74 ALA A N 1
ATOM 577 C CA . ALA A 1 74 ? -4.097 -9.399 -8.689 1.00 87.44 74 ALA A CA 1
ATOM 578 C C . ALA A 1 74 ? -4.627 -8.121 -9.362 1.00 87.44 74 ALA A C 1
ATOM 580 O O . ALA A 1 74 ? -4.905 -8.138 -10.556 1.00 87.44 74 ALA A O 1
ATOM 581 N N . VAL A 1 75 ? -4.722 -7.014 -8.618 1.00 84.75 75 VAL A N 1
ATOM 582 C CA . VAL A 1 75 ? -5.164 -5.718 -9.154 1.00 84.75 75 VAL A CA 1
ATOM 583 C C . VAL A 1 75 ? -4.084 -5.073 -10.024 1.00 84.75 75 VAL A C 1
ATOM 585 O O . VAL A 1 75 ? -4.369 -4.579 -11.114 1.00 84.75 75 VAL A O 1
ATOM 588 N N . VAL A 1 76 ? -2.830 -5.081 -9.566 1.00 82.94 76 VAL A N 1
ATOM 589 C CA . VAL A 1 76 ? -1.751 -4.368 -10.268 1.00 82.94 76 VAL A CA 1
ATOM 590 C C . VAL A 1 76 ? -1.143 -5.154 -11.434 1.00 82.94 76 VAL A C 1
ATOM 592 O O . VAL A 1 76 ? -0.505 -4.561 -12.299 1.00 82.94 76 VAL A O 1
ATOM 595 N N . SER A 1 77 ? -1.343 -6.476 -11.474 1.00 77.44 77 SER A N 1
ATOM 596 C CA . SER A 1 77 ? -0.844 -7.373 -12.528 1.00 77.44 77 SER A CA 1
ATOM 597 C C . SER A 1 77 ? -1.852 -7.638 -13.647 1.00 77.44 77 SER A C 1
ATOM 599 O O . SER A 1 77 ? -1.557 -8.427 -14.545 1.00 77.44 77 SER A O 1
ATOM 601 N N . GLU A 1 78 ? -3.032 -7.005 -13.625 1.00 69.88 78 GLU A N 1
ATOM 602 C CA . GLU A 1 78 ? -3.997 -7.156 -14.714 1.00 69.88 78 GLU A CA 1
ATOM 603 C C . GLU A 1 78 ? -3.357 -6.716 -16.041 1.00 69.88 78 GLU A C 1
ATOM 605 O O . GLU A 1 78 ? -2.876 -5.584 -16.169 1.00 69.88 78 GLU A O 1
ATOM 610 N N . HIS A 1 79 ? -3.315 -7.679 -16.971 1.00 56.34 79 HIS A N 1
ATOM 611 C CA . HIS A 1 79 ? -2.436 -7.736 -18.137 1.00 56.34 79 HIS A CA 1
ATOM 612 C C . HIS A 1 79 ? -2.439 -6.442 -18.952 1.00 56.34 79 HIS A C 1
ATOM 614 O O . HIS A 1 79 ? -3.476 -6.007 -19.453 1.00 56.34 79 HIS A O 1
ATOM 620 N N . ASP A 1 80 ? -1.249 -5.877 -19.125 1.00 60.38 80 ASP A N 1
ATOM 621 C CA . ASP A 1 80 ? -0.990 -4.745 -20.001 1.00 60.38 80 ASP A CA 1
ATOM 622 C C . ASP A 1 80 ? -0.156 -5.247 -21.195 1.00 60.38 80 ASP A C 1
ATOM 624 O O . ASP A 1 80 ? 0.834 -5.955 -20.978 1.00 60.38 80 ASP A O 1
ATOM 628 N N . PRO A 1 81 ? -0.557 -4.968 -22.449 1.00 56.91 81 PRO A N 1
ATOM 629 C CA . PRO A 1 81 ? 0.181 -5.409 -23.631 1.00 56.91 81 PRO A CA 1
ATOM 630 C C . PRO A 1 81 ? 1.553 -4.733 -23.799 1.00 56.91 81 PRO A C 1
ATOM 632 O O . PRO A 1 81 ? 2.317 -5.155 -24.667 1.00 56.91 81 PRO A O 1
ATOM 635 N N . ASP A 1 82 ? 1.872 -3.693 -23.023 1.00 61.88 82 ASP A N 1
ATOM 636 C CA . ASP A 1 82 ? 3.168 -3.011 -23.059 1.00 61.88 82 ASP A CA 1
ATOM 637 C C . ASP A 1 82 ? 4.233 -3.746 -22.212 1.00 61.88 82 ASP A C 1
ATOM 639 O O . ASP A 1 82 ? 4.060 -3.984 -21.017 1.00 61.88 82 ASP A O 1
ATOM 643 N N . GLU A 1 83 ? 5.381 -4.087 -22.810 1.00 53.53 83 GLU A N 1
ATOM 644 C CA . GLU A 1 83 ? 6.515 -4.718 -22.109 1.00 53.53 83 GLU A CA 1
ATOM 645 C C . GLU A 1 83 ? 7.190 -3.805 -21.067 1.00 53.53 83 GLU A C 1
ATOM 647 O O . GLU A 1 83 ? 7.907 -4.281 -20.188 1.00 53.53 83 GLU A O 1
ATOM 652 N N . SER A 1 84 ? 6.929 -2.496 -21.114 1.00 54.56 84 SER A N 1
ATOM 653 C CA . SER A 1 84 ? 7.344 -1.542 -20.079 1.00 54.56 84 SER A CA 1
ATOM 654 C C . SER A 1 84 ? 6.367 -1.447 -18.900 1.00 54.56 84 SER A C 1
ATOM 656 O O . SER A 1 84 ? 6.640 -0.748 -17.916 1.00 54.56 84 SER A O 1
ATOM 658 N N . ALA A 1 85 ? 5.237 -2.157 -18.966 1.00 63.22 85 ALA A N 1
ATOM 659 C CA . ALA A 1 85 ? 4.214 -2.113 -17.939 1.00 63.22 85 ALA A CA 1
ATOM 660 C C . ALA A 1 85 ? 4.703 -2.661 -16.594 1.00 63.22 85 ALA A C 1
ATOM 662 O O . ALA A 1 85 ? 5.588 -3.518 -16.508 1.00 63.22 85 ALA A O 1
ATOM 663 N N . LEU A 1 86 ? 4.050 -2.193 -15.524 1.00 69.38 86 LEU A N 1
ATOM 664 C CA . LEU A 1 86 ? 4.306 -2.606 -14.143 1.00 69.38 86 LEU A CA 1
ATOM 665 C C . LEU A 1 86 ? 4.401 -4.134 -14.005 1.00 69.38 86 LEU A C 1
ATOM 667 O O . LEU A 1 86 ? 5.277 -4.615 -13.296 1.00 69.38 86 LEU A O 1
ATOM 671 N N . PHE A 1 87 ? 3.568 -4.882 -14.739 1.00 68.94 87 PHE A N 1
ATOM 672 C CA . PHE A 1 87 ? 3.549 -6.346 -14.768 1.00 68.94 87 PHE A CA 1
ATOM 673 C C . PHE A 1 87 ? 4.944 -6.977 -14.860 1.00 68.94 87 PHE A C 1
ATOM 675 O O . PHE A 1 87 ? 5.285 -7.829 -14.042 1.00 68.94 87 PHE A O 1
ATOM 682 N N . TRP A 1 88 ? 5.782 -6.521 -15.792 1.00 65.69 88 TRP A N 1
ATOM 683 C CA . TRP A 1 88 ? 7.106 -7.108 -15.998 1.00 65.69 88 TRP A CA 1
ATOM 684 C C . TRP A 1 88 ? 8.062 -6.802 -14.844 1.00 65.69 88 TRP A C 1
ATOM 686 O O . TRP A 1 88 ? 8.849 -7.663 -14.453 1.00 65.69 88 TRP A O 1
ATOM 696 N N . ARG A 1 89 ? 7.916 -5.629 -14.215 1.00 69.00 89 ARG A N 1
ATOM 697 C CA . ARG A 1 89 ? 8.663 -5.235 -13.007 1.00 69.00 89 ARG A CA 1
ATOM 698 C C . ARG A 1 89 ? 8.183 -5.946 -11.738 1.00 69.00 89 ARG A C 1
ATOM 700 O O . ARG A 1 89 ? 8.946 -6.030 -10.781 1.00 69.00 89 ARG A O 1
ATOM 707 N N . LEU A 1 90 ? 6.951 -6.470 -11.723 1.00 70.94 90 LEU A N 1
ATOM 708 C CA . LEU A 1 90 ? 6.447 -7.331 -10.643 1.00 70.94 90 LEU A CA 1
ATOM 709 C C . LEU A 1 90 ? 7.054 -8.740 -10.707 1.00 70.94 90 LEU A C 1
ATOM 711 O O . LEU A 1 90 ? 7.156 -9.400 -9.675 1.00 70.94 90 LEU A O 1
ATOM 715 N N . THR A 1 91 ? 7.402 -9.211 -11.910 1.00 66.12 91 THR A N 1
ATOM 716 C CA . THR A 1 91 ? 7.874 -10.584 -12.161 1.00 66.12 91 THR A CA 1
ATOM 717 C C . THR A 1 91 ? 9.388 -10.717 -12.298 1.00 66.12 91 THR A C 1
ATOM 719 O O . THR A 1 91 ? 9.899 -11.834 -12.215 1.00 66.12 91 THR A O 1
ATOM 722 N N . ASP A 1 92 ? 10.100 -9.609 -12.515 1.00 63.19 92 ASP A N 1
ATOM 723 C CA . ASP A 1 92 ? 11.562 -9.572 -12.591 1.00 63.19 92 ASP A CA 1
ATOM 724 C C . ASP A 1 92 ? 12.171 -9.699 -11.188 1.00 63.19 92 ASP A C 1
ATOM 726 O O . ASP A 1 92 ? 12.491 -8.722 -10.512 1.00 63.19 92 ASP A O 1
ATOM 730 N N . HIS A 1 93 ? 12.241 -10.943 -10.719 1.00 58.09 93 HIS A N 1
ATOM 731 C CA . HIS A 1 93 ? 12.849 -11.315 -9.452 1.00 58.09 93 HIS A CA 1
ATOM 732 C C . HIS A 1 93 ? 14.269 -11.826 -9.690 1.00 58.09 93 HIS A C 1
ATOM 734 O O . HIS A 1 93 ? 14.463 -12.978 -10.084 1.00 58.09 93 HIS A O 1
ATOM 740 N N . ASP A 1 94 ? 15.265 -11.003 -9.372 1.00 58.81 94 ASP A N 1
ATOM 741 C CA . ASP A 1 94 ? 16.608 -11.512 -9.112 1.00 58.81 94 ASP A CA 1
ATOM 742 C C . ASP A 1 94 ? 16.627 -12.119 -7.700 1.00 58.81 94 ASP A C 1
ATOM 744 O O . ASP A 1 94 ? 16.671 -11.410 -6.693 1.00 58.81 94 ASP A O 1
ATOM 748 N N . ALA A 1 95 ? 16.520 -13.448 -7.626 1.00 55.03 95 ALA A N 1
ATOM 749 C CA . ALA A 1 95 ? 16.535 -14.193 -6.368 1.00 55.03 95 ALA A CA 1
ATOM 750 C C . ALA A 1 95 ? 17.880 -14.093 -5.623 1.00 55.03 95 ALA A C 1
ATOM 752 O O . ALA A 1 95 ? 17.927 -14.395 -4.430 1.00 55.03 95 ALA A O 1
ATOM 753 N N . ASP A 1 96 ? 18.944 -13.665 -6.312 1.00 54.03 96 ASP A N 1
ATOM 754 C CA . ASP A 1 96 ? 20.284 -13.483 -5.757 1.00 54.03 96 ASP A CA 1
ATOM 755 C C . ASP A 1 96 ? 20.568 -12.015 -5.375 1.00 54.03 96 ASP A C 1
ATOM 757 O O . ASP A 1 96 ? 21.636 -11.708 -4.830 1.00 54.03 96 ASP A O 1
ATOM 761 N N . ALA A 1 97 ? 19.625 -11.093 -5.619 1.00 58.88 97 ALA A N 1
ATOM 762 C CA . ALA A 1 97 ? 19.784 -9.692 -5.254 1.00 58.88 97 ALA A CA 1
ATOM 763 C C . ALA A 1 97 ? 19.881 -9.516 -3.726 1.00 58.88 97 ALA A C 1
ATOM 765 O O . ALA A 1 97 ? 19.150 -10.157 -2.966 1.00 58.88 97 ALA A O 1
ATOM 766 N N . PRO A 1 98 ? 20.760 -8.619 -3.239 1.00 55.56 98 PRO A N 1
ATOM 767 C CA . PRO A 1 98 ? 20.907 -8.380 -1.811 1.00 55.56 98 PRO A CA 1
ATOM 768 C C . PRO A 1 98 ? 19.599 -7.873 -1.190 1.00 55.56 98 PRO A C 1
ATOM 770 O O . PRO A 1 98 ? 18.923 -7.001 -1.739 1.00 55.56 98 PRO A O 1
ATOM 773 N N . ASP A 1 99 ? 19.303 -8.358 0.021 1.00 54.25 99 ASP A N 1
ATOM 774 C CA . ASP A 1 99 ? 18.092 -8.022 0.787 1.00 54.25 99 ASP A CA 1
ATOM 775 C C . ASP A 1 99 ? 17.914 -6.515 1.035 1.00 54.25 99 ASP A C 1
ATOM 777 O O . ASP A 1 99 ? 16.813 -6.052 1.328 1.00 54.25 99 ASP A O 1
ATOM 781 N N . THR A 1 100 ? 18.980 -5.725 0.929 1.00 54.84 100 THR A N 1
ATOM 782 C CA . THR A 1 100 ? 18.972 -4.269 1.098 1.00 54.84 100 THR A CA 1
ATOM 783 C C . THR A 1 100 ? 18.568 -3.536 -0.178 1.00 54.84 100 THR A C 1
ATOM 785 O O . THR A 1 100 ? 19.048 -3.861 -1.266 1.00 54.84 100 THR A O 1
ATOM 788 N N . ILE A 1 101 ? 17.733 -2.498 -0.056 1.00 57.50 101 ILE A N 1
ATOM 789 C CA . ILE A 1 101 ? 17.520 -1.526 -1.139 1.00 57.50 101 ILE A CA 1
ATOM 790 C C . ILE A 1 101 ? 18.856 -0.835 -1.398 1.00 57.50 101 ILE A C 1
ATOM 792 O O . ILE A 1 101 ? 19.358 -0.087 -0.560 1.00 57.50 101 ILE A O 1
ATOM 796 N N . THR A 1 102 ? 19.455 -1.137 -2.544 1.00 56.00 102 THR A N 1
ATOM 797 C CA . THR A 1 102 ? 20.629 -0.433 -3.044 1.00 56.00 102 THR A CA 1
ATOM 798 C C . THR A 1 102 ? 20.171 0.533 -4.134 1.00 56.00 102 THR A C 1
ATOM 800 O O . THR A 1 102 ? 19.254 0.211 -4.895 1.00 56.00 102 THR A O 1
ATOM 803 N N . PRO A 1 103 ? 20.820 1.700 -4.274 1.00 55.62 103 PRO A N 1
ATOM 804 C CA . PRO A 1 103 ? 20.578 2.607 -5.400 1.00 55.62 103 PRO A CA 1
ATOM 805 C C . PRO A 1 103 ? 20.802 1.965 -6.785 1.00 55.62 103 PRO A C 1
ATOM 807 O O . PRO A 1 103 ? 20.465 2.559 -7.802 1.00 55.62 103 PRO A O 1
ATOM 810 N N . GLU A 1 104 ? 21.412 0.778 -6.822 1.00 51.28 104 GLU A N 1
ATOM 811 C CA . GLU A 1 104 ? 21.927 0.094 -8.010 1.00 51.28 104 GLU A CA 1
ATOM 812 C C . GLU A 1 104 ? 20.879 -0.782 -8.718 1.00 51.28 104 GLU A C 1
ATOM 814 O O . GLU A 1 104 ? 21.092 -1.152 -9.869 1.00 51.28 104 GLU A O 1
ATOM 819 N N . ALA A 1 105 ? 19.732 -1.053 -8.081 1.00 54.34 105 ALA A N 1
ATOM 820 C CA . ALA A 1 105 ? 18.585 -1.729 -8.700 1.00 54.34 105 ALA A CA 1
ATOM 821 C C . ALA A 1 105 ? 17.328 -0.830 -8.683 1.00 54.34 105 ALA A C 1
ATOM 823 O O . ALA A 1 105 ? 16.358 -1.134 -7.983 1.00 54.34 105 ALA A O 1
ATOM 824 N N . PRO A 1 106 ? 17.337 0.322 -9.383 1.00 57.31 106 PRO A N 1
ATOM 825 C CA . PRO A 1 106 ? 16.192 1.221 -9.435 1.00 57.31 106 PRO A CA 1
ATOM 826 C C . PRO A 1 106 ? 15.069 0.611 -10.285 1.00 57.31 106 PRO A C 1
ATOM 828 O O . PRO A 1 106 ? 15.279 0.281 -11.449 1.00 57.31 106 PRO A O 1
ATOM 831 N N . GLY A 1 107 ? 13.862 0.497 -9.724 1.00 66.50 107 GLY A N 1
ATOM 832 C CA . GLY A 1 107 ? 12.646 0.219 -10.501 1.00 66.50 107 GLY A CA 1
ATOM 833 C C . GLY A 1 107 ? 11.918 -1.090 -10.185 1.00 66.50 107 GLY A C 1
ATOM 834 O O . GLY A 1 107 ? 10.784 -1.249 -10.637 1.00 66.50 107 GLY A O 1
ATOM 835 N N . GLN A 1 108 ? 12.525 -2.002 -9.421 1.00 77.00 108 GLN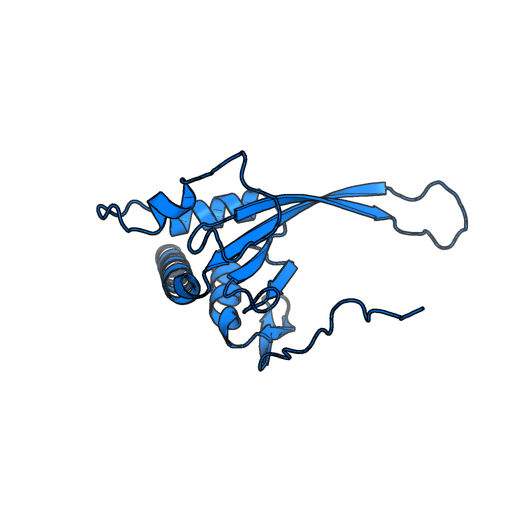 A N 1
ATOM 836 C CA . GLN A 1 108 ? 11.945 -3.316 -9.116 1.00 77.00 108 GLN A CA 1
ATOM 837 C C . GLN A 1 108 ? 11.074 -3.294 -7.858 1.00 77.00 108 GLN A C 1
ATOM 839 O O . GLN A 1 108 ? 11.385 -2.620 -6.875 1.00 77.00 108 GLN A O 1
ATOM 844 N N . TRP A 1 109 ? 10.001 -4.081 -7.876 1.00 84.62 109 TRP A N 1
ATOM 845 C CA . TRP A 1 109 ? 9.206 -4.366 -6.684 1.00 84.62 109 TRP A CA 1
ATOM 846 C C . TRP A 1 109 ? 9.880 -5.450 -5.842 1.00 84.62 109 TRP A C 1
ATOM 848 O O . TRP A 1 109 ? 10.544 -6.341 -6.366 1.00 84.62 109 TRP A O 1
ATOM 858 N N . ARG A 1 110 ? 9.700 -5.397 -4.521 1.00 82.62 110 ARG A N 1
ATOM 859 C CA . ARG A 1 110 ? 10.245 -6.385 -3.585 1.00 82.62 110 ARG A CA 1
ATOM 860 C C . ARG A 1 110 ? 9.195 -6.800 -2.574 1.00 82.62 110 ARG A C 1
ATOM 862 O O . ARG A 1 110 ? 8.436 -5.973 -2.070 1.00 82.62 110 ARG A O 1
ATOM 869 N N . TYR A 1 111 ? 9.216 -8.081 -2.224 1.00 85.56 111 TYR A N 1
ATOM 870 C CA . TYR A 1 111 ? 8.298 -8.674 -1.258 1.00 85.56 111 TYR A CA 1
ATOM 871 C C . TYR A 1 111 ? 9.092 -9.488 -0.241 1.00 85.56 111 TYR A C 1
ATOM 873 O O . TYR A 1 111 ? 9.907 -10.326 -0.623 1.00 85.56 111 TYR A O 1
ATOM 881 N N . ARG A 1 112 ? 8.847 -9.282 1.056 1.00 86.19 112 ARG A N 1
ATOM 882 C CA . ARG A 1 112 ? 9.422 -10.117 2.123 1.00 86.19 112 ARG A CA 1
ATOM 883 C C . ARG A 1 112 ? 8.324 -10.650 3.030 1.00 86.19 112 ARG A C 1
ATOM 885 O O . ARG A 1 112 ? 7.505 -9.883 3.527 1.00 86.19 112 ARG A O 1
ATOM 892 N N . LEU A 1 113 ? 8.340 -11.954 3.291 1.00 86.12 113 LEU A N 1
ATOM 893 C CA . LEU A 1 113 ? 7.517 -12.563 4.332 1.00 86.12 113 LEU A CA 1
ATOM 894 C C . LEU A 1 113 ? 8.250 -12.442 5.671 1.00 86.12 113 LEU A C 1
ATOM 896 O O . LEU A 1 113 ? 9.335 -12.994 5.840 1.00 86.12 113 LEU A O 1
ATOM 900 N N . LEU A 1 114 ? 7.659 -11.728 6.621 1.00 83.69 114 LEU A N 1
ATOM 901 C CA . LEU A 1 114 ? 8.228 -11.508 7.945 1.00 83.69 114 LEU A CA 1
ATOM 902 C C . LEU A 1 114 ? 7.459 -12.342 8.969 1.00 83.69 114 LEU A C 1
ATOM 904 O O . LEU A 1 114 ? 6.243 -12.200 9.105 1.00 83.69 114 LEU A O 1
ATOM 908 N N . ALA A 1 115 ? 8.167 -13.199 9.704 1.00 83.06 115 ALA A N 1
ATOM 909 C CA . ALA A 1 115 ? 7.611 -13.889 10.862 1.00 83.06 115 ALA A CA 1
ATOM 910 C C . ALA A 1 115 ? 7.686 -12.964 12.083 1.00 83.06 115 ALA A C 1
ATOM 912 O O . ALA A 1 115 ? 8.769 -12.520 12.468 1.00 83.06 115 ALA A O 1
ATOM 913 N N . THR A 1 116 ? 6.544 -12.681 12.697 1.00 77.75 116 THR A N 1
ATOM 914 C CA . THR A 1 116 ? 6.452 -11.901 13.931 1.00 77.75 116 THR A CA 1
ATOM 915 C C . THR A 1 116 ? 6.144 -12.834 15.092 1.00 77.75 116 THR A C 1
ATOM 917 O O . THR A 1 116 ? 5.358 -13.773 14.971 1.00 77.75 116 THR A O 1
ATOM 920 N N . LEU A 1 117 ? 6.792 -12.602 16.227 1.00 75.94 117 LEU A N 1
ATOM 921 C CA . LEU A 1 117 ? 6.493 -13.304 17.466 1.00 75.94 117 LEU A CA 1
ATOM 922 C C . LEU A 1 117 ? 5.818 -12.310 18.399 1.00 75.94 117 LEU A C 1
ATOM 924 O O . LEU A 1 117 ? 6.464 -11.365 18.849 1.00 75.94 117 LEU A O 1
ATOM 928 N N . ASP A 1 118 ? 4.541 -12.536 18.688 1.00 65.56 118 ASP A N 1
ATOM 929 C CA . ASP A 1 118 ? 3.863 -11.814 19.753 1.00 65.56 118 ASP A CA 1
ATOM 930 C C . ASP A 1 118 ? 4.118 -12.564 21.061 1.00 65.56 118 ASP A C 1
ATOM 932 O O . ASP A 1 118 ? 3.762 -13.737 21.220 1.00 65.56 118 ASP A O 1
ATOM 936 N N . ALA A 1 119 ? 4.837 -11.906 21.961 1.00 60.62 119 ALA A N 1
ATOM 937 C CA . ALA A 1 119 ? 5.115 -12.406 23.291 1.00 60.62 119 ALA A CA 1
ATOM 938 C C . ALA A 1 119 ? 4.360 -11.514 24.270 1.00 60.62 119 ALA A C 1
ATOM 940 O O . ALA A 1 119 ? 4.909 -10.535 24.780 1.00 60.62 119 ALA A O 1
ATOM 941 N N . THR A 1 120 ? 3.099 -11.850 24.547 1.00 54.34 120 THR A N 1
ATOM 942 C CA . THR A 1 120 ? 2.390 -11.200 25.645 1.00 54.34 120 THR A CA 1
ATOM 943 C C . THR A 1 120 ? 3.051 -11.635 26.944 1.00 54.34 120 THR A C 1
ATOM 945 O O . THR A 1 120 ? 3.067 -12.812 27.315 1.00 54.34 120 THR A O 1
ATOM 948 N N . GLN A 1 121 ? 3.678 -10.677 27.621 1.00 49.50 121 GLN A N 1
ATOM 949 C CA . GLN A 1 121 ? 4.195 -10.894 28.958 1.00 49.50 121 GLN A CA 1
ATOM 950 C C . GLN A 1 121 ? 3.000 -10.837 29.905 1.00 49.50 121 GLN A C 1
ATOM 952 O O . GLN A 1 121 ? 2.606 -9.768 30.369 1.00 49.50 121 GLN A O 1
ATOM 957 N N . ASP A 1 122 ? 2.384 -11.988 30.158 1.00 50.59 122 ASP A N 1
ATOM 958 C CA . ASP A 1 122 ? 1.367 -12.102 31.192 1.00 50.59 122 ASP A CA 1
ATOM 959 C C . ASP A 1 122 ? 2.038 -11.634 32.491 1.00 50.59 122 ASP A C 1
ATOM 961 O O . ASP A 1 122 ? 3.045 -12.206 32.923 1.00 50.59 122 ASP A O 1
ATOM 965 N N . GLY A 1 123 ? 1.546 -10.539 33.080 1.00 54.84 123 GLY A N 1
ATOM 966 C CA . GLY A 1 123 ? 2.166 -9.826 34.211 1.00 54.84 123 GLY A CA 1
ATOM 967 C C . GLY A 1 123 ? 2.323 -10.640 35.506 1.00 54.84 123 GLY A C 1
ATOM 968 O O . GLY A 1 123 ? 2.543 -10.077 36.573 1.00 54.84 123 GLY A O 1
ATOM 969 N N . THR A 1 124 ? 2.193 -11.962 35.434 1.00 56.84 124 THR A N 1
ATOM 970 C CA . THR A 1 124 ? 2.270 -12.941 36.515 1.00 56.84 124 THR A CA 1
ATOM 971 C C . THR A 1 124 ? 3.646 -13.600 36.654 1.00 56.84 124 THR A C 1
ATOM 973 O O . THR A 1 124 ? 3.798 -14.494 37.482 1.00 56.84 124 THR A O 1
ATOM 976 N N . GLY A 1 125 ? 4.660 -13.202 35.873 1.00 54.88 125 GLY A N 1
ATOM 977 C CA . GLY A 1 125 ? 6.033 -13.715 36.026 1.00 54.88 125 GLY A CA 1
ATOM 978 C C . GLY A 1 125 ? 6.185 -15.222 35.761 1.00 54.88 125 GLY A C 1
ATOM 979 O O . GLY A 1 125 ? 7.179 -15.823 36.166 1.00 54.88 125 GLY A O 1
ATOM 980 N N . SER A 1 126 ? 5.208 -15.839 35.089 1.00 50.88 126 SER A N 1
ATOM 981 C CA . SER A 1 126 ? 5.243 -17.251 34.705 1.00 50.88 126 SER A CA 1
ATOM 982 C C . SER A 1 126 ? 5.844 -17.393 33.298 1.00 50.88 126 SER A C 1
ATOM 984 O O . SER A 1 126 ? 5.398 -16.689 32.394 1.00 50.88 126 SER A O 1
ATOM 986 N N . PRO A 1 127 ? 6.806 -18.306 33.048 1.00 51.16 127 PRO A N 1
ATOM 987 C CA . PRO A 1 127 ? 7.416 -18.499 31.725 1.00 51.16 127 PRO A CA 1
ATOM 988 C C . PRO A 1 127 ? 6.477 -19.078 30.654 1.00 51.16 127 PRO A C 1
ATOM 990 O O . PRO A 1 127 ? 6.912 -19.308 29.526 1.00 51.16 127 PRO A O 1
ATOM 993 N N . ALA A 1 128 ? 5.208 -19.333 30.977 1.00 52.31 128 ALA A N 1
ATOM 994 C CA . ALA A 1 128 ? 4.205 -19.797 30.027 1.00 52.31 128 ALA A CA 1
ATOM 995 C C . ALA A 1 128 ? 3.586 -18.615 29.258 1.00 52.31 128 ALA A C 1
ATOM 997 O O . ALA A 1 128 ? 2.376 -18.435 29.260 1.00 52.31 128 ALA A O 1
ATOM 998 N N . ALA A 1 129 ? 4.426 -17.791 28.628 1.00 55.72 129 ALA A N 1
ATOM 999 C CA . ALA A 1 129 ? 3.963 -16.733 27.738 1.00 55.72 129 ALA A CA 1
ATOM 1000 C C . ALA A 1 129 ? 3.301 -17.374 26.511 1.00 55.72 129 ALA A C 1
ATOM 1002 O O . ALA A 1 129 ? 3.912 -18.224 25.852 1.00 55.72 129 ALA A O 1
ATOM 1003 N N . CYS A 1 130 ? 2.067 -16.976 26.204 1.00 49.59 130 CYS A N 1
ATOM 1004 C CA . CYS A 1 130 ? 1.436 -17.299 24.932 1.00 49.59 130 CYS A CA 1
ATOM 1005 C C . CYS A 1 130 ? 2.333 -16.752 23.812 1.00 49.59 130 CYS A C 1
ATOM 1007 O O . CYS A 1 130 ? 2.486 -15.546 23.655 1.00 49.59 130 CYS A O 1
ATOM 1009 N N . ARG A 1 131 ? 3.007 -17.652 23.091 1.00 64.25 131 ARG A N 1
ATOM 1010 C CA . ARG A 1 131 ? 3.850 -17.321 21.940 1.00 64.25 131 ARG A CA 1
ATOM 1011 C C . ARG A 1 131 ? 3.018 -17.549 20.692 1.00 64.25 131 ARG A C 1
ATOM 1013 O O . ARG A 1 131 ? 3.048 -18.646 20.133 1.00 64.25 131 ARG A O 1
ATOM 1020 N N . SER A 1 132 ? 2.240 -16.555 20.286 1.00 72.94 132 SER A N 1
ATOM 1021 C CA . SER A 1 132 ? 1.594 -16.609 18.977 1.00 72.94 132 SER A CA 1
ATOM 1022 C C . SER A 1 132 ? 2.562 -16.102 17.920 1.00 72.94 132 SER A C 1
ATOM 1024 O O . SER A 1 132 ? 3.143 -15.025 18.044 1.00 72.94 132 SER A O 1
ATOM 1026 N N . TRP A 1 133 ? 2.734 -16.902 16.876 1.00 79.38 133 TRP A N 1
ATOM 1027 C CA . TRP A 1 133 ? 3.438 -16.486 15.674 1.00 79.38 133 TRP A CA 1
ATOM 1028 C C . TRP A 1 133 ? 2.445 -15.849 14.707 1.00 79.38 133 TRP A C 1
ATOM 1030 O O . TRP A 1 133 ? 1.347 -16.370 14.507 1.00 79.38 133 TRP A O 1
ATOM 1040 N N . GLY A 1 134 ? 2.850 -14.738 14.106 1.00 81.75 134 GLY A N 1
ATOM 1041 C CA . GLY A 1 134 ? 2.174 -14.089 12.996 1.00 81.75 134 GLY A CA 1
ATOM 1042 C C . GLY A 1 134 ? 3.076 -14.045 11.767 1.00 81.75 134 GLY A C 1
ATOM 1043 O O . GLY A 1 134 ? 4.294 -14.195 11.859 1.00 81.75 134 GLY A O 1
ATOM 1044 N N . PHE A 1 135 ? 2.467 -13.831 10.606 1.00 86.81 135 PHE A N 1
ATOM 1045 C CA . PHE A 1 135 ? 3.188 -13.558 9.370 1.00 86.81 135 PHE A CA 1
ATOM 1046 C C . PHE A 1 135 ? 2.624 -12.294 8.741 1.00 86.81 135 PHE A C 1
ATOM 1048 O O . PHE A 1 135 ? 1.419 -12.207 8.511 1.00 86.81 135 PHE A O 1
ATOM 1055 N N . VAL A 1 136 ? 3.501 -11.343 8.446 1.00 89.12 136 VAL A N 1
ATOM 1056 C CA . VAL A 1 136 ? 3.175 -10.106 7.729 1.00 89.12 136 VAL A CA 1
ATOM 1057 C C . VAL A 1 136 ? 4.010 -10.037 6.460 1.00 89.12 136 VAL A C 1
ATOM 1059 O O . VAL A 1 136 ? 5.021 -10.731 6.335 1.00 89.12 136 VAL A O 1
ATOM 1062 N N . VAL A 1 137 ? 3.593 -9.217 5.503 1.00 92.06 137 VAL A N 1
ATOM 1063 C CA . VAL A 1 137 ? 4.321 -9.064 4.240 1.00 92.06 137 VAL A CA 1
ATOM 1064 C C . VAL A 1 137 ? 4.817 -7.638 4.102 1.00 92.06 137 VAL A C 1
ATOM 1066 O O . VAL A 1 137 ? 4.024 -6.710 4.120 1.00 92.06 137 VAL A O 1
ATOM 1069 N N . SER A 1 138 ? 6.122 -7.468 3.940 1.00 90.19 138 SER A N 1
ATOM 1070 C CA . SER A 1 138 ? 6.731 -6.202 3.541 1.00 90.19 138 SER A CA 1
ATOM 1071 C C . SER A 1 138 ? 6.701 -6.092 2.023 1.00 90.19 138 SER A C 1
ATOM 1073 O O . SER A 1 138 ? 7.167 -7.009 1.348 1.00 90.19 138 SER A O 1
ATOM 1075 N N . VAL A 1 139 ? 6.194 -4.983 1.500 1.00 91.25 139 VAL A N 1
ATOM 1076 C CA . VAL A 1 139 ? 6.165 -4.650 0.075 1.00 91.25 139 VAL A CA 1
ATOM 1077 C C . VAL A 1 139 ? 6.892 -3.329 -0.118 1.00 91.25 139 VAL A C 1
ATOM 1079 O O . VAL A 1 139 ? 6.579 -2.348 0.551 1.00 91.25 139 VAL A O 1
ATOM 1082 N N . GLU A 1 140 ? 7.872 -3.314 -1.010 1.00 89.19 140 GLU A N 1
ATOM 1083 C CA . GLU A 1 140 ? 8.667 -2.133 -1.348 1.00 89.19 140 GLU A CA 1
ATOM 1084 C C . GLU A 1 140 ? 8.613 -1.940 -2.860 1.00 89.19 140 GLU A C 1
ATOM 1086 O O . GLU A 1 140 ? 8.823 -2.895 -3.609 1.00 89.19 140 GLU A O 1
ATOM 1091 N N . PHE A 1 141 ? 8.331 -0.725 -3.319 1.00 87.94 141 PHE A N 1
ATOM 1092 C CA . PHE A 1 141 ? 8.290 -0.422 -4.749 1.00 87.94 141 PHE A CA 1
ATOM 1093 C C . PHE A 1 141 ? 8.591 1.057 -5.031 1.00 87.94 141 PHE A C 1
ATOM 1095 O O . PHE A 1 141 ? 8.462 1.879 -4.125 1.00 87.94 141 PHE A O 1
ATOM 1102 N N . PRO A 1 142 ? 9.009 1.425 -6.255 1.00 88.31 142 PRO A N 1
ATOM 1103 C CA . PRO A 1 142 ? 9.356 2.806 -6.585 1.00 88.31 142 PRO A CA 1
ATOM 1104 C C . PRO A 1 142 ? 8.214 3.790 -6.307 1.00 88.31 142 PRO A C 1
ATOM 1106 O O . PRO A 1 142 ? 7.071 3.545 -6.691 1.00 88.31 142 PRO A O 1
ATOM 1109 N N . THR A 1 143 ? 8.509 4.951 -5.718 1.00 89.81 143 THR A N 1
ATOM 1110 C CA . THR A 1 143 ? 7.485 5.988 -5.462 1.00 89.81 143 THR A CA 1
ATOM 1111 C C . THR A 1 143 ? 6.803 6.481 -6.737 1.00 89.81 143 THR A C 1
ATOM 1113 O O . THR A 1 143 ? 5.638 6.873 -6.705 1.00 89.81 143 THR A O 1
ATOM 1116 N N . SER A 1 144 ? 7.489 6.390 -7.880 1.00 87.75 144 SER A N 1
ATOM 1117 C CA . SER A 1 144 ? 6.926 6.669 -9.205 1.00 87.75 144 SER A CA 1
ATOM 1118 C C . SER A 1 144 ? 5.724 5.793 -9.563 1.00 87.75 144 SER A C 1
ATOM 1120 O O . SER A 1 144 ? 4.934 6.187 -10.415 1.00 87.75 144 SER A O 1
ATOM 1122 N N . ASP A 1 145 ? 5.571 4.629 -8.928 1.00 88.06 145 ASP A N 1
ATOM 1123 C CA . ASP A 1 145 ? 4.469 3.707 -9.203 1.00 88.06 145 ASP A CA 1
ATOM 1124 C C . ASP A 1 145 ? 3.235 3.997 -8.335 1.00 88.06 145 ASP A C 1
ATOM 1126 O O . ASP A 1 145 ? 2.156 3.495 -8.649 1.00 88.06 145 ASP A O 1
ATOM 1130 N N . ILE A 1 146 ? 3.347 4.832 -7.286 1.00 91.69 146 ILE A N 1
ATOM 1131 C CA . ILE A 1 146 ? 2.223 5.169 -6.392 1.00 91.69 146 ILE A CA 1
ATOM 1132 C C . ILE A 1 146 ? 0.981 5.613 -7.183 1.00 91.69 146 ILE A C 1
ATOM 1134 O O . ILE A 1 146 ? -0.084 5.040 -6.931 1.00 91.69 146 ILE A O 1
ATOM 1138 N N . PRO A 1 147 ? 1.056 6.564 -8.144 1.00 91.38 147 PRO A N 1
ATOM 1139 C CA . PRO A 1 147 ? -0.136 7.017 -8.862 1.00 91.38 147 PRO A CA 1
ATOM 1140 C C . PRO A 1 147 ? -0.830 5.883 -9.623 1.00 91.38 147 PRO A C 1
ATOM 1142 O O . PRO A 1 147 ? -2.044 5.729 -9.521 1.00 91.38 147 PRO A O 1
ATOM 1145 N N . PHE A 1 148 ? -0.055 5.044 -10.317 1.00 88.38 148 PHE A N 1
ATOM 1146 C CA . PHE A 1 148 ? -0.581 3.926 -11.101 1.00 88.38 148 PHE A CA 1
ATOM 1147 C C . PHE A 1 148 ? -1.245 2.866 -10.214 1.00 88.38 148 PHE A C 1
ATOM 1149 O O . PHE A 1 148 ? -2.352 2.409 -10.498 1.00 88.38 148 PHE A O 1
ATOM 1156 N N . VAL A 1 149 ? -0.589 2.484 -9.113 1.00 90.69 149 VAL A N 1
ATOM 1157 C CA . VAL A 1 149 ? -1.129 1.497 -8.165 1.00 90.69 149 VAL A CA 1
ATOM 1158 C C . VAL A 1 149 ? -2.418 2.016 -7.526 1.00 90.69 149 VAL A C 1
ATOM 1160 O O . VAL A 1 149 ? -3.397 1.277 -7.427 1.00 90.69 149 VAL A O 1
ATOM 1163 N N . THR A 1 150 ? -2.434 3.294 -7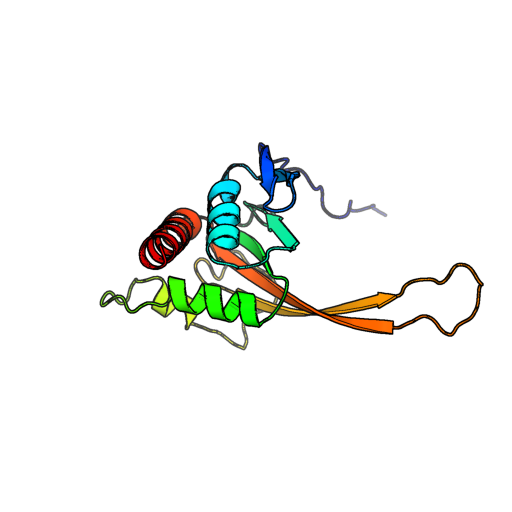.141 1.00 93.19 150 THR A N 1
ATOM 1164 C CA . THR A 1 150 ? -3.607 3.951 -6.548 1.00 93.19 150 THR A CA 1
ATOM 1165 C C . THR A 1 150 ? -4.790 3.952 -7.518 1.00 93.19 150 THR A C 1
ATOM 1167 O O . THR A 1 150 ? -5.892 3.564 -7.137 1.00 93.19 150 THR A O 1
ATOM 1170 N N . GLU A 1 151 ? -4.567 4.317 -8.785 1.00 90.00 151 GLU A N 1
ATOM 1171 C CA . GLU A 1 151 ? -5.609 4.338 -9.820 1.00 90.00 151 GLU A CA 1
ATOM 1172 C C . GLU A 1 151 ? -6.209 2.947 -10.078 1.00 90.00 151 GLU A C 1
ATOM 1174 O O . GLU A 1 151 ? -7.434 2.796 -10.155 1.00 90.00 151 GLU A O 1
ATOM 1179 N N . ARG A 1 152 ? -5.362 1.913 -10.173 1.00 88.19 152 ARG A N 1
ATOM 1180 C CA . ARG A 1 152 ? -5.811 0.527 -10.381 1.00 88.19 152 ARG A CA 1
ATOM 1181 C C . ARG A 1 152 ? -6.650 0.020 -9.207 1.00 88.19 152 ARG A C 1
ATOM 1183 O O . ARG A 1 152 ? -7.687 -0.604 -9.429 1.00 88.19 152 ARG A O 1
ATOM 1190 N N . LEU A 1 153 ? -6.240 0.315 -7.972 1.00 89.69 153 LEU A N 1
ATOM 1191 C CA . LEU A 1 153 ? -7.002 -0.041 -6.771 1.00 89.69 153 LEU A CA 1
ATOM 1192 C C . LEU A 1 153 ? -8.355 0.677 -6.711 1.00 89.69 153 LEU A C 1
ATOM 1194 O O . LEU A 1 153 ? -9.362 0.017 -6.457 1.00 89.69 153 LEU A O 1
ATOM 1198 N N . GLY A 1 154 ? -8.394 1.977 -7.021 1.00 85.94 154 GLY A N 1
ATOM 1199 C CA . GLY A 1 154 ? -9.644 2.742 -7.088 1.00 85.94 154 GLY A CA 1
ATOM 1200 C C . GLY A 1 154 ? -10.611 2.188 -8.139 1.00 85.94 154 GLY A C 1
ATOM 1201 O O . GLY A 1 154 ? -11.763 1.886 -7.834 1.00 85.94 154 GLY A O 1
ATOM 1202 N N . SER A 1 155 ? -10.117 1.925 -9.351 1.00 81.81 155 SER A N 1
ATOM 1203 C CA . SER A 1 155 ? -10.929 1.358 -10.438 1.00 81.81 155 SER A CA 1
ATOM 1204 C C . SER A 1 155 ? -11.494 -0.023 -10.084 1.00 81.81 155 SER A C 1
ATOM 1206 O O . SER A 1 155 ? -12.642 -0.334 -10.401 1.00 81.81 155 SER A O 1
ATOM 1208 N N . ALA A 1 156 ? -10.717 -0.867 -9.398 1.00 72.25 156 ALA A N 1
ATOM 1209 C CA . ALA A 1 156 ? -11.154 -2.198 -8.979 1.00 72.25 156 ALA A CA 1
ATOM 1210 C C . ALA A 1 156 ? -12.203 -2.184 -7.848 1.00 72.25 156 ALA A C 1
ATOM 1212 O O . ALA A 1 156 ? -12.888 -3.195 -7.646 1.00 72.25 156 ALA A O 1
ATOM 1213 N N . ALA A 1 157 ? -12.314 -1.091 -7.088 1.00 65.56 157 ALA A N 1
ATOM 1214 C CA . ALA A 1 157 ? -13.351 -0.906 -6.075 1.00 65.56 157 ALA A CA 1
ATOM 1215 C C . ALA A 1 157 ? -14.693 -0.505 -6.716 1.00 65.56 157 ALA A C 1
ATOM 1217 O O . ALA A 1 157 ? -15.734 -1.068 -6.369 1.00 65.56 157 ALA A O 1
ATOM 1218 N N . ASP A 1 158 ? -14.661 0.364 -7.731 1.00 66.56 158 ASP A N 1
ATOM 1219 C CA . ASP A 1 158 ? -15.859 0.828 -8.447 1.00 66.56 158 ASP A CA 1
ATOM 1220 C C . ASP A 1 158 ? -16.614 -0.308 -9.157 1.00 66.56 158 ASP A C 1
ATOM 1222 O O . ASP A 1 158 ? -17.841 -0.320 -9.189 1.00 66.56 158 ASP A O 1
ATOM 1226 N N . HIS A 1 159 ? -15.903 -1.316 -9.672 1.00 58.19 159 HIS A N 1
ATOM 1227 C CA . HIS A 1 159 ? -16.512 -2.469 -10.356 1.00 58.19 159 HIS A CA 1
ATOM 1228 C C . HIS A 1 159 ? -17.180 -3.486 -9.410 1.00 58.19 159 HIS A C 1
ATOM 1230 O O . HIS A 1 159 ? -17.784 -4.453 -9.878 1.00 58.19 159 HIS A O 1
ATOM 1236 N N . ARG A 1 160 ? -17.048 -3.313 -8.087 1.00 53.84 160 ARG A N 1
ATOM 1237 C CA . ARG A 1 160 ? -17.669 -4.179 -7.065 1.00 53.84 160 ARG A CA 1
ATOM 1238 C C . ARG A 1 160 ? -18.92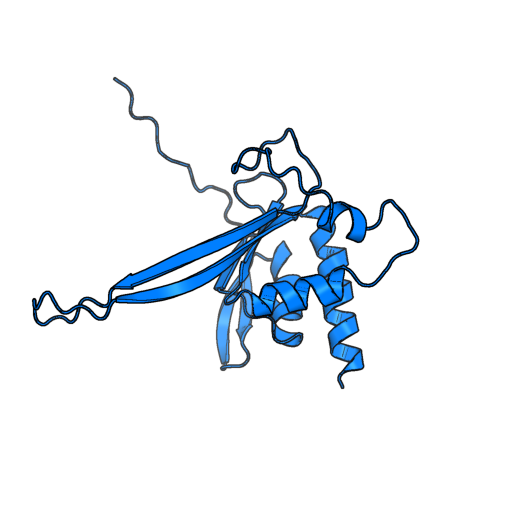2 -3.569 -6.427 1.00 53.84 160 ARG A C 1
ATOM 1240 O O . ARG A 1 160 ? -19.546 -4.249 -5.611 1.00 53.84 160 ARG A O 1
ATOM 1247 N N . SER A 1 161 ? -19.261 -2.328 -6.784 1.00 47.66 161 SER A N 1
ATOM 1248 C CA . SER A 1 161 ? -20.464 -1.602 -6.343 1.00 47.66 161 SER A CA 1
ATOM 1249 C C . SER A 1 161 ? -21.651 -1.860 -7.271 1.00 47.66 161 SER A C 1
ATOM 1251 O O . SER A 1 161 ? -22.790 -1.914 -6.754 1.00 47.66 161 SER A O 1
#

Secondary structure (DSSP, 8-state):
---PPS--------EEEEE-TTS-EEEEETTTHHHHHHHHHTT--EEEEESSGGGSSEEEEEESSHHHHHHHHHHHTS--S-TTSHHHHHH---TTS-SS--TTSTT--EEEEEEEEEE---TT--S---EEEEEEEEEEEEGGGHHHHHHHHHHHHHTT-

Radius of gyration: 18.18 Å; chains: 1; bounding box: 57×36×60 Å

Sequence (161 aa):
MGDRPWCVMNQRHPTRTVTDARGYEVELDQGIADLVLACWDADIRTLQCCEDYHGLGYAWLVLAAPADLARLLAVVSEHDPDESALFWRLTDHDADAPDTITPEAPGQWRYRLLATLDATQDGTGSPAACRSWGFVVSVEFPTSDIPFVTERLGSAADHRS

pLDDT: mean 74.72, std 18.19, range [26.08, 94.94]